Protein AF-A0A1X2YS08-F1 (afdb_monomer_lite)

pLDDT: mean 81.36, std 16.28, range [41.41, 96.19]

Sequence (113 aa):
MPETIQTYHPTFEKAKKLFNLRKRLWEIADGKSDGTISYEEANHLAVDAVATANGGMPRATSGPMVRLCKLCTNGWIREAANEMGLVYPDLDYPERWGKHRDHSRKKERKATV

Structure (mmCIF, N/CA/C/O backbone):
data_AF-A0A1X2YS08-F1
#
_entry.id   AF-A0A1X2YS08-F1
#
loop_
_atom_site.group_PDB
_atom_site.id
_atom_site.type_symbol
_atom_site.label_atom_id
_atom_site.label_alt_id
_atom_site.label_comp_id
_atom_site.label_asym_id
_atom_site.label_entity_id
_atom_site.label_seq_id
_atom_site.pdbx_PDB_ins_code
_atom_site.Cartn_x
_atom_site.Cartn_y
_atom_site.Cartn_z
_atom_site.occupancy
_atom_site.B_iso_or_equiv
_atom_site.auth_seq_id
_atom_site.auth_comp_id
_atom_site.auth_asym_id
_atom_site.auth_atom_id
_atom_site.pdbx_PDB_model_num
ATOM 1 N N . MET A 1 1 ? -15.416 9.686 -22.217 1.00 42.66 1 MET A N 1
ATOM 2 C CA . MET A 1 1 ? -14.130 9.125 -22.679 1.00 42.66 1 MET A CA 1
ATOM 3 C C . MET A 1 1 ? -13.565 8.319 -21.522 1.00 42.66 1 MET A C 1
ATOM 5 O O . MET A 1 1 ? -13.429 8.917 -20.462 1.00 42.66 1 MET A O 1
ATOM 9 N N . PRO A 1 2 ? -13.343 7.000 -21.638 1.00 47.59 2 PRO A N 1
ATOM 10 C CA . PRO A 1 2 ? -12.663 6.267 -20.575 1.00 47.59 2 PRO A CA 1
ATOM 11 C C . PRO A 1 2 ? -11.244 6.830 -20.434 1.00 47.59 2 PRO A C 1
ATOM 13 O O . PRO A 1 2 ? -10.522 6.926 -21.425 1.00 47.59 2 PRO A O 1
ATOM 16 N N . GLU A 1 3 ? -10.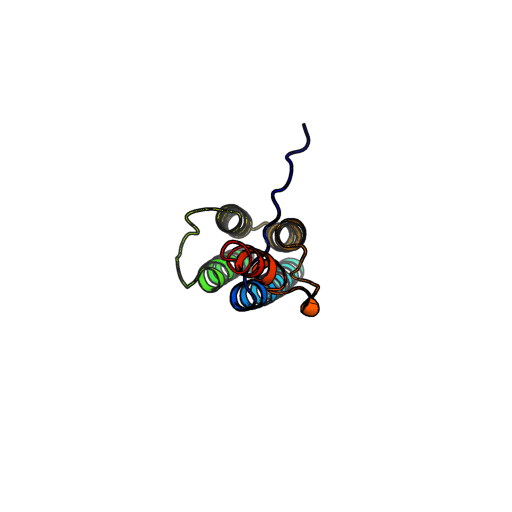864 7.266 -19.231 1.00 57.28 3 GLU A N 1
ATOM 17 C CA . GLU A 1 3 ? -9.484 7.663 -18.950 1.00 57.28 3 GLU A CA 1
ATOM 18 C C . GLU A 1 3 ? -8.583 6.447 -19.193 1.00 57.28 3 GLU A C 1
ATOM 20 O O . GLU A 1 3 ? -8.722 5.417 -18.532 1.00 57.28 3 GLU A O 1
ATOM 25 N N . THR A 1 4 ? -7.670 6.531 -20.161 1.00 65.62 4 THR A N 1
ATOM 26 C CA . THR A 1 4 ? -6.616 5.526 -20.330 1.00 65.62 4 THR A CA 1
ATOM 27 C C . THR A 1 4 ? -5.764 5.503 -19.068 1.00 65.62 4 THR A C 1
ATOM 29 O O . THR A 1 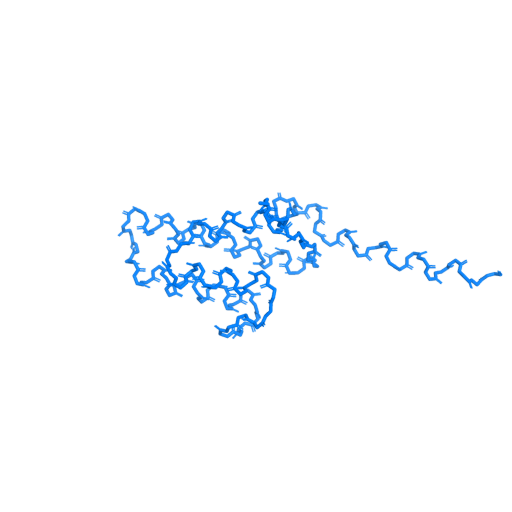4 ? -5.006 6.438 -18.810 1.00 65.62 4 THR A O 1
ATOM 32 N N . ILE A 1 5 ? -5.890 4.438 -18.274 1.00 70.50 5 ILE A N 1
ATOM 33 C CA . ILE A 1 5 ? -5.036 4.212 -17.109 1.00 70.50 5 ILE A CA 1
ATOM 34 C C . ILE A 1 5 ? -3.615 3.981 -17.624 1.00 70.50 5 ILE A C 1
ATOM 36 O O . ILE A 1 5 ? -3.340 2.997 -18.309 1.00 70.50 5 ILE A O 1
ATOM 40 N N . GLN A 1 6 ? -2.713 4.912 -17.319 1.00 80.19 6 GLN A N 1
ATOM 41 C CA . GLN A 1 6 ? -1.305 4.774 -17.659 1.00 80.19 6 GLN A CA 1
ATOM 42 C C . GLN A 1 6 ? -0.678 3.683 -16.785 1.00 80.19 6 GLN A C 1
ATOM 44 O O . GLN A 1 6 ? -0.676 3.788 -15.557 1.00 80.19 6 GLN A O 1
ATOM 49 N N . THR A 1 7 ? -0.140 2.643 -17.420 1.00 85.31 7 THR A N 1
ATOM 50 C CA . THR A 1 7 ? 0.568 1.564 -16.730 1.00 85.31 7 THR A CA 1
ATOM 51 C C . THR A 1 7 ? 2.045 1.904 -16.550 1.00 85.31 7 THR A C 1
ATOM 53 O O . THR A 1 7 ? 2.656 2.609 -17.357 1.00 85.31 7 THR A O 1
ATOM 56 N N . TYR A 1 8 ? 2.638 1.395 -15.474 1.00 82.31 8 TYR A N 1
ATOM 57 C CA . TYR A 1 8 ? 4.035 1.615 -15.123 1.00 82.31 8 TYR A CA 1
ATOM 58 C C . TYR A 1 8 ? 4.725 0.279 -14.850 1.00 82.31 8 TYR A C 1
ATOM 60 O O . TYR A 1 8 ? 4.205 -0.569 -14.128 1.00 82.31 8 TYR A O 1
ATOM 68 N N . HIS A 1 9 ? 5.944 0.137 -15.370 1.00 84.06 9 HIS A N 1
ATOM 69 C CA . HIS A 1 9 ? 6.777 -1.058 -15.221 1.00 84.06 9 HIS A CA 1
ATOM 70 C C . HIS A 1 9 ? 8.001 -0.727 -14.347 1.00 84.06 9 HIS A C 1
ATOM 72 O O . HIS A 1 9 ? 9.032 -0.280 -14.861 1.00 84.06 9 HIS A O 1
ATOM 78 N N . PRO A 1 10 ? 7.885 -0.836 -13.009 1.00 81.62 10 PRO A N 1
ATOM 79 C CA . PRO A 1 10 ? 8.949 -0.461 -12.086 1.00 81.62 10 PRO A CA 1
ATOM 80 C C . PRO A 1 10 ? 10.162 -1.402 -12.168 1.00 81.62 10 PRO A C 1
ATOM 82 O O . PRO A 1 10 ? 10.096 -2.530 -12.657 1.00 81.62 10 PRO A O 1
ATOM 85 N N . THR A 1 11 ? 11.298 -0.942 -11.639 1.00 85.62 11 THR A N 1
ATOM 86 C CA . THR A 1 11 ? 12.462 -1.807 -11.393 1.00 85.62 11 THR A CA 1
ATOM 87 C C . THR A 1 11 ? 12.119 -2.901 -10.384 1.00 85.62 11 THR A C 1
ATOM 89 O O . THR A 1 11 ? 11.194 -2.729 -9.595 1.00 85.62 11 THR A O 1
ATOM 92 N N . PHE A 1 12 ? 12.899 -3.984 -10.347 1.00 85.88 12 PHE A N 1
ATOM 93 C CA . PHE A 1 12 ? 12.691 -5.094 -9.409 1.00 85.88 12 PHE A CA 1
ATOM 94 C C . PHE A 1 12 ? 12.518 -4.634 -7.951 1.00 85.88 12 PHE A C 1
ATOM 96 O O . PHE A 1 12 ? 11.501 -4.922 -7.325 1.00 85.88 12 PHE A O 1
ATOM 103 N N . GLU A 1 13 ? 13.453 -3.829 -7.439 1.00 85.62 13 GLU A N 1
ATOM 104 C CA . GLU A 1 13 ? 13.390 -3.301 -6.067 1.00 85.62 13 GLU A CA 1
ATOM 105 C C . GLU A 1 13 ? 12.124 -2.479 -5.804 1.00 85.62 13 GLU A C 1
ATOM 107 O O . GLU A 1 13 ? 11.519 -2.561 -4.733 1.00 85.62 13 GLU A O 1
ATOM 112 N N . LYS A 1 14 ? 11.688 -1.690 -6.792 1.00 85.62 14 LYS A N 1
ATOM 113 C CA . LYS A 1 14 ? 10.476 -0.883 -6.657 1.00 85.62 14 LYS A CA 1
ATOM 114 C C . LYS A 1 14 ? 9.212 -1.736 -6.789 1.00 85.62 14 LYS A C 1
ATOM 116 O O . LYS A 1 14 ? 8.279 -1.507 -6.029 1.00 85.62 14 LYS A O 1
ATOM 121 N N . ALA A 1 15 ? 9.197 -2.741 -7.664 1.00 88.38 15 ALA A N 1
ATOM 122 C CA . ALA A 1 15 ? 8.113 -3.715 -7.778 1.00 88.38 15 ALA A CA 1
ATOM 123 C C . ALA A 1 15 ? 7.910 -4.468 -6.456 1.00 88.38 15 ALA A C 1
ATOM 125 O O . ALA A 1 15 ? 6.796 -4.511 -5.948 1.00 88.38 15 ALA A O 1
ATOM 126 N N . LYS A 1 16 ? 8.996 -4.934 -5.826 1.00 89.81 16 LYS A N 1
ATOM 127 C CA . LYS A 1 16 ? 8.956 -5.594 -4.514 1.00 89.81 16 LYS A CA 1
ATOM 128 C C . LYS A 1 16 ? 8.359 -4.701 -3.424 1.00 89.81 16 LYS A C 1
ATOM 130 O O . LYS A 1 16 ? 7.497 -5.141 -2.666 1.00 89.81 16 LYS A O 1
ATOM 135 N N . LYS A 1 17 ? 8.782 -3.433 -3.356 1.00 90.44 17 LYS A N 1
ATOM 136 C CA . LYS A 1 17 ? 8.216 -2.455 -2.409 1.00 90.44 17 LYS A CA 1
ATOM 137 C C . LYS A 1 17 ? 6.726 -2.215 -2.652 1.00 90.44 17 LYS A C 1
ATOM 139 O O . LYS A 1 17 ? 5.954 -2.194 -1.701 1.00 90.44 17 LYS A O 1
ATOM 144 N N . LEU A 1 18 ? 6.323 -2.063 -3.912 1.00 91.50 18 LEU A N 1
ATOM 145 C CA . LEU A 1 18 ? 4.927 -1.850 -4.296 1.00 91.50 18 LEU A CA 1
ATOM 146 C C . LEU A 1 18 ? 4.058 -3.091 -4.047 1.00 91.50 18 LEU A C 1
ATOM 148 O O . LEU A 1 18 ? 2.915 -2.953 -3.629 1.00 91.50 18 LEU A O 1
ATOM 152 N N . PHE A 1 19 ? 4.595 -4.295 -4.232 1.00 92.19 19 PHE A N 1
ATOM 153 C CA . PHE A 1 19 ? 3.901 -5.538 -3.906 1.00 92.19 19 PHE A CA 1
ATOM 154 C C . PHE A 1 19 ? 3.612 -5.628 -2.403 1.00 92.19 19 PHE A C 1
ATOM 156 O O . PHE A 1 19 ? 2.472 -5.848 -1.996 1.00 92.19 19 PHE A O 1
ATOM 163 N N . ASN A 1 20 ? 4.625 -5.357 -1.573 1.00 92.94 20 ASN A N 1
ATOM 164 C CA . ASN A 1 20 ? 4.461 -5.316 -0.120 1.00 92.94 20 ASN A CA 1
ATOM 165 C C . ASN A 1 20 ? 3.487 -4.215 0.320 1.00 92.94 20 ASN A C 1
ATOM 167 O O . ASN A 1 20 ? 2.663 -4.455 1.199 1.00 92.94 20 ASN A O 1
ATOM 171 N N . LEU A 1 21 ? 3.539 -3.034 -0.312 1.00 94.12 21 LEU A N 1
ATOM 172 C CA . LEU A 1 21 ? 2.567 -1.966 -0.079 1.00 94.12 21 LEU A CA 1
ATOM 173 C C . LEU A 1 21 ? 1.147 -2.444 -0.384 1.00 94.12 21 LEU A C 1
ATOM 175 O O . LEU A 1 21 ? 0.269 -2.289 0.457 1.00 94.12 21 LEU A O 1
ATOM 179 N N . ARG A 1 22 ? 0.917 -3.047 -1.557 1.00 94.25 22 ARG A N 1
ATOM 180 C CA . ARG A 1 22 ? -0.411 -3.536 -1.941 1.00 94.25 22 ARG A CA 1
ATOM 181 C C . ARG A 1 22 ? -0.927 -4.524 -0.903 1.00 94.25 22 ARG A C 1
ATOM 183 O O . ARG A 1 22 ? -2.020 -4.321 -0.390 1.00 94.25 22 ARG A O 1
ATOM 190 N N . LYS A 1 23 ? -0.124 -5.525 -0.531 1.00 94.69 23 LYS A N 1
ATOM 191 C CA . LYS A 1 23 ? -0.488 -6.493 0.513 1.00 94.69 23 LYS A CA 1
ATOM 192 C C . LYS A 1 23 ? -0.854 -5.799 1.830 1.00 94.69 23 LYS A C 1
ATOM 194 O O . LYS A 1 23 ? -1.892 -6.101 2.407 1.00 94.69 23 LYS A O 1
ATOM 199 N N . ARG A 1 24 ? -0.051 -4.824 2.262 1.00 95.62 24 ARG A N 1
ATOM 200 C CA . ARG A 1 24 ? -0.312 -4.067 3.490 1.00 95.62 24 ARG A CA 1
ATOM 201 C C . ARG A 1 24 ? -1.620 -3.275 3.427 1.00 95.62 24 ARG A C 1
ATOM 203 O O . ARG A 1 24 ? -2.344 -3.231 4.413 1.00 95.62 24 ARG A O 1
ATOM 210 N N . LEU A 1 25 ? -1.948 -2.676 2.282 1.00 95.38 25 LEU A N 1
ATOM 211 C CA . LEU A 1 25 ? -3.223 -1.976 2.096 1.00 95.38 25 LEU A CA 1
ATOM 212 C C . LEU A 1 25 ? -4.419 -2.934 2.147 1.00 95.38 25 LEU A C 1
ATOM 214 O O . LEU A 1 25 ? -5.449 -2.558 2.695 1.00 95.38 25 LEU A O 1
ATOM 218 N N . TRP A 1 26 ? -4.289 -4.163 1.630 1.00 96.00 26 TRP A N 1
ATOM 219 C CA . TRP A 1 26 ? -5.324 -5.194 1.786 1.00 96.00 26 TRP A CA 1
ATOM 220 C C . TRP A 1 26 ? -5.548 -5.544 3.257 1.00 96.00 26 TRP A C 1
ATOM 222 O O . TRP A 1 26 ? -6.681 -5.467 3.713 1.00 96.00 26 TRP A O 1
ATOM 232 N N . GLU A 1 27 ? -4.476 -5.810 4.010 1.00 96.19 27 GLU A N 1
ATOM 233 C CA . GLU A 1 27 ? -4.553 -6.098 5.451 1.00 96.19 27 GLU A CA 1
ATOM 234 C C . GLU A 1 27 ? -5.232 -4.963 6.234 1.00 96.19 27 GLU A C 1
ATOM 236 O O . GLU A 1 27 ? -6.089 -5.213 7.077 1.00 96.19 27 GLU A O 1
ATOM 241 N N . ILE A 1 28 ? -4.878 -3.707 5.941 1.00 95.31 28 ILE A N 1
ATOM 242 C CA . ILE A 1 28 ? -5.484 -2.541 6.599 1.00 95.31 28 ILE A CA 1
ATOM 243 C C . ILE A 1 28 ? -6.955 -2.391 6.196 1.00 95.31 28 ILE A C 1
ATOM 245 O O . ILE A 1 28 ? -7.790 -2.072 7.038 1.00 95.31 28 ILE A O 1
ATOM 249 N N . ALA A 1 29 ? -7.286 -2.594 4.918 1.00 95.19 29 ALA A N 1
ATOM 250 C CA . ALA A 1 29 ? -8.664 -2.519 4.447 1.00 95.19 29 ALA A CA 1
ATOM 251 C C . ALA A 1 29 ? -9.537 -3.602 5.096 1.00 95.19 29 ALA A C 1
ATOM 253 O O . ALA A 1 29 ? -10.641 -3.290 5.530 1.00 95.19 29 ALA A O 1
ATOM 254 N N . ASP A 1 30 ? -9.031 -4.832 5.206 1.00 95.69 30 ASP A N 1
ATOM 255 C CA . ASP A 1 30 ? -9.729 -5.936 5.867 1.00 95.69 30 ASP A CA 1
ATOM 256 C C . ASP A 1 30 ? -9.922 -5.635 7.363 1.00 95.69 30 ASP A C 1
ATOM 258 O O . ASP A 1 30 ? -11.055 -5.670 7.836 1.00 95.69 30 ASP A O 1
ATOM 262 N N . GLY A 1 31 ? -8.865 -5.195 8.063 1.00 94.31 31 GLY A N 1
ATOM 263 C CA . GLY A 1 31 ? -8.933 -4.789 9.475 1.00 94.31 31 GLY A CA 1
ATOM 264 C C . GLY A 1 31 ? -9.848 -3.583 9.744 1.00 94.31 31 GLY A C 1
ATOM 265 O O . GLY A 1 31 ? -10.423 -3.435 10.819 1.00 94.31 31 GLY A O 1
ATOM 266 N N . LYS A 1 32 ? -10.009 -2.694 8.761 1.00 94.38 32 LYS A N 1
ATOM 267 C CA . LYS A 1 32 ? -10.983 -1.596 8.813 1.00 94.38 32 LYS A CA 1
ATOM 268 C C . LYS A 1 32 ? -12.412 -2.106 8.614 1.00 94.38 32 LYS A C 1
ATOM 270 O O . LYS A 1 32 ? -13.336 -1.600 9.245 1.00 94.38 32 LYS A O 1
ATOM 275 N N . SER A 1 33 ? -12.608 -3.060 7.705 1.00 92.44 33 SER A N 1
ATOM 276 C CA . SER A 1 33 ? -13.922 -3.626 7.384 1.00 92.44 33 SER A CA 1
ATOM 277 C C . SER A 1 33 ? -14.456 -4.556 8.471 1.00 92.44 33 SER A C 1
ATOM 279 O O . SER A 1 33 ? -15.663 -4.570 8.696 1.00 92.44 33 SER A O 1
ATOM 281 N N . ASP A 1 34 ? -13.587 -5.312 9.142 1.00 93.81 34 ASP A N 1
ATOM 282 C CA . ASP A 1 34 ? -13.963 -6.211 10.239 1.00 93.81 34 ASP A CA 1
ATOM 283 C C . ASP A 1 34 ? -14.048 -5.511 11.611 1.00 93.81 34 ASP A C 1
ATOM 285 O O . ASP A 1 34 ? -14.558 -6.089 12.571 1.00 93.81 34 ASP A O 1
ATOM 289 N N . GLY A 1 35 ? -13.610 -4.249 11.693 1.00 91.50 35 GLY A N 1
ATOM 290 C CA . GLY A 1 35 ? -13.661 -3.428 12.903 1.00 91.50 35 GLY A CA 1
ATOM 291 C C . GLY A 1 35 ? -12.495 -3.639 13.871 1.00 91.50 35 GLY A C 1
ATOM 292 O O . GLY A 1 35 ? -12.516 -3.070 14.961 1.00 91.50 35 GLY A O 1
ATOM 293 N N . THR A 1 36 ? -11.473 -4.409 13.489 1.00 95.00 36 THR A N 1
ATOM 294 C CA . THR A 1 36 ? -10.244 -4.601 14.278 1.00 95.00 36 THR A CA 1
ATOM 295 C C . THR A 1 36 ? -9.425 -3.312 14.386 1.00 95.00 36 THR A C 1
ATOM 297 O O . THR A 1 36 ? -8.742 -3.095 15.384 1.00 95.00 36 THR A O 1
ATOM 300 N N . ILE A 1 37 ? -9.490 -2.450 13.368 1.00 93.31 37 ILE A N 1
ATOM 301 C CA . ILE A 1 37 ? -8.778 -1.170 13.292 1.00 93.31 37 ILE A CA 1
ATOM 302 C C . ILE A 1 37 ? -9.803 -0.047 13.123 1.00 93.31 37 ILE A C 1
ATOM 304 O O . ILE A 1 37 ? -10.714 -0.136 12.297 1.00 93.31 37 ILE A O 1
ATOM 308 N N . SER A 1 38 ? -9.645 1.043 13.878 1.00 94.19 38 SER A N 1
ATOM 309 C CA . SER A 1 38 ? -10.524 2.207 13.726 1.00 94.19 38 SER A CA 1
ATOM 310 C C . SER A 1 38 ? -10.360 2.871 12.350 1.00 94.19 38 SER A C 1
ATOM 312 O O . SER A 1 38 ? -9.314 2.778 11.709 1.00 94.19 38 SER A O 1
ATOM 314 N N . TYR A 1 39 ? -11.386 3.593 11.888 1.00 91.62 39 TYR A N 1
ATOM 315 C CA . TYR A 1 39 ? -11.338 4.305 10.603 1.00 91.62 39 TYR A CA 1
ATOM 316 C C . TYR A 1 39 ? -10.157 5.282 10.507 1.00 91.62 39 TYR A C 1
ATOM 318 O O . TYR A 1 39 ? -9.497 5.351 9.472 1.00 91.62 39 TYR A O 1
ATOM 326 N N . GLU A 1 40 ? -9.902 6.036 11.576 1.00 92.69 40 GLU A N 1
ATOM 327 C CA . GLU A 1 40 ? -8.825 7.026 11.636 1.00 92.69 40 GLU A CA 1
ATOM 328 C C . GLU A 1 40 ? -7.451 6.349 11.633 1.00 92.69 40 GLU A C 1
ATOM 330 O O . GLU A 1 40 ? -6.583 6.696 10.830 1.00 92.69 40 GLU A O 1
ATOM 335 N N . GLU A 1 41 ? -7.282 5.308 12.448 1.00 94.38 41 GLU A N 1
ATOM 336 C CA . GLU A 1 41 ? -6.047 4.529 12.507 1.00 94.38 41 GLU A CA 1
ATOM 337 C C . GLU A 1 41 ? -5.747 3.827 11.177 1.00 94.38 41 GLU A C 1
ATOM 339 O O . GLU A 1 41 ? -4.620 3.892 10.686 1.00 94.38 41 GLU A O 1
ATOM 344 N N . ALA A 1 42 ? -6.753 3.236 10.528 1.00 94.81 42 ALA A N 1
ATOM 345 C CA . ALA A 1 42 ? -6.597 2.604 9.223 1.00 94.81 42 ALA A CA 1
ATOM 346 C C . ALA A 1 42 ? -6.120 3.607 8.161 1.00 94.81 42 ALA A C 1
ATOM 348 O O . ALA A 1 42 ? -5.221 3.306 7.372 1.00 94.81 42 ALA A O 1
ATOM 349 N N . ASN A 1 43 ? -6.675 4.822 8.162 1.00 93.56 43 ASN A N 1
ATOM 350 C CA . ASN A 1 43 ? -6.256 5.872 7.238 1.00 93.56 43 ASN A CA 1
ATOM 351 C C . ASN A 1 43 ? -4.803 6.301 7.504 1.00 93.56 43 ASN A C 1
ATOM 353 O O . ASN A 1 43 ? -4.021 6.422 6.557 1.00 93.56 43 ASN A O 1
ATOM 357 N N . HIS A 1 44 ? -4.417 6.483 8.771 1.00 93.25 44 HIS A N 1
ATOM 358 C CA . HIS A 1 44 ? -3.040 6.818 9.141 1.00 93.25 44 HIS A CA 1
ATOM 359 C C . HIS A 1 44 ? -2.047 5.727 8.732 1.00 93.25 44 HIS A C 1
ATOM 361 O O . HIS A 1 44 ? -1.047 6.032 8.078 1.00 93.25 44 HIS A O 1
ATOM 367 N N . LEU A 1 45 ? -2.351 4.460 9.028 1.00 94.94 45 LEU A N 1
ATOM 368 C CA . LEU A 1 45 ? -1.523 3.315 8.643 1.00 94.94 45 LEU A CA 1
ATOM 369 C C . LEU A 1 45 ? -1.372 3.203 7.121 1.00 94.94 45 LEU A C 1
ATOM 371 O O . LEU A 1 45 ? -0.286 2.901 6.624 1.00 94.94 45 LEU A O 1
ATOM 375 N N . ALA A 1 46 ? -2.444 3.455 6.365 1.00 94.31 46 ALA A N 1
ATOM 376 C CA . ALA A 1 46 ? -2.411 3.386 4.909 1.00 94.31 46 ALA A CA 1
ATOM 377 C C . ALA A 1 46 ? -1.551 4.504 4.302 1.00 94.31 46 ALA A C 1
ATOM 379 O O . ALA A 1 46 ? -0.738 4.246 3.412 1.00 94.31 46 ALA A O 1
ATOM 380 N N . VAL A 1 47 ? -1.685 5.739 4.797 1.00 91.94 47 VAL A N 1
ATOM 381 C CA . VAL A 1 47 ? -0.863 6.873 4.344 1.00 91.94 47 VAL A CA 1
ATOM 382 C C . VAL A 1 47 ? 0.615 6.648 4.676 1.00 91.94 47 VAL A C 1
ATOM 384 O O . VAL A 1 47 ? 1.468 6.863 3.812 1.00 91.94 47 VAL A O 1
ATOM 387 N N . ASP A 1 48 ? 0.923 6.162 5.879 1.00 92.44 48 ASP A N 1
ATOM 388 C CA . ASP A 1 48 ? 2.297 5.872 6.298 1.00 92.44 48 ASP A CA 1
ATOM 389 C C . ASP A 1 48 ? 2.937 4.744 5.470 1.00 92.44 48 ASP A C 1
ATOM 391 O O . ASP A 1 48 ? 4.078 4.856 5.004 1.00 92.44 48 ASP A O 1
ATOM 395 N N . ALA A 1 49 ? 2.171 3.692 5.163 1.00 93.12 49 ALA A N 1
ATOM 396 C CA . ALA A 1 49 ? 2.619 2.626 4.272 1.00 93.12 49 ALA A CA 1
ATOM 397 C C . ALA A 1 49 ? 2.977 3.165 2.874 1.00 93.12 49 ALA A C 1
ATOM 399 O O . ALA A 1 49 ? 4.027 2.816 2.319 1.00 93.12 49 ALA A O 1
ATOM 400 N N . VAL A 1 50 ? 2.144 4.051 2.310 1.00 91.06 50 VAL A N 1
ATOM 401 C CA . VAL A 1 50 ? 2.415 4.697 1.013 1.00 91.06 50 VAL A CA 1
ATOM 402 C C . VAL A 1 50 ? 3.675 5.568 1.085 1.00 91.06 50 VAL A C 1
ATOM 404 O O . VAL A 1 50 ? 4.517 5.496 0.184 1.00 91.06 50 VAL A O 1
ATOM 407 N N . ALA A 1 51 ? 3.849 6.352 2.153 1.00 87.88 51 ALA A N 1
ATOM 408 C CA . ALA A 1 51 ? 5.037 7.183 2.355 1.00 87.88 51 ALA A CA 1
ATOM 409 C C . ALA A 1 51 ? 6.316 6.332 2.441 1.00 87.88 51 ALA A C 1
ATOM 411 O O . ALA A 1 51 ? 7.307 6.617 1.761 1.00 87.88 51 ALA A O 1
ATOM 412 N N . THR A 1 52 ? 6.270 5.228 3.189 1.00 88.81 52 THR A N 1
ATOM 413 C CA . THR A 1 52 ? 7.376 4.271 3.338 1.00 88.81 52 THR A CA 1
ATOM 414 C C . THR A 1 52 ? 7.768 3.646 2.000 1.00 88.81 52 THR A C 1
ATOM 416 O O . THR A 1 52 ? 8.946 3.628 1.627 1.00 88.81 52 THR A O 1
ATOM 419 N N . ALA A 1 53 ? 6.785 3.204 1.212 1.00 87.19 53 ALA A N 1
ATOM 420 C CA . ALA A 1 53 ? 7.025 2.659 -0.124 1.00 87.19 53 AL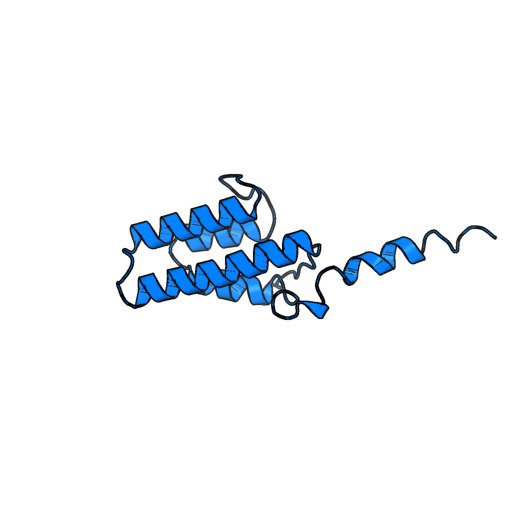A A CA 1
ATOM 421 C C . ALA A 1 53 ? 7.632 3.696 -1.087 1.00 87.19 53 ALA A C 1
ATOM 423 O O . ALA A 1 53 ? 8.407 3.339 -1.981 1.00 87.19 53 ALA A O 1
ATOM 424 N N . ASN A 1 54 ? 7.330 4.980 -0.875 1.00 83.00 54 ASN A N 1
ATOM 425 C CA . ASN A 1 54 ? 7.887 6.102 -1.625 1.00 83.00 54 ASN A CA 1
ATOM 426 C C . ASN A 1 54 ? 9.246 6.604 -1.084 1.00 83.00 54 ASN A C 1
ATOM 428 O O . ASN A 1 54 ? 9.733 7.648 -1.513 1.00 83.00 54 ASN A O 1
ATOM 432 N N . GLY A 1 55 ? 9.885 5.865 -0.170 1.00 79.69 55 GLY A N 1
ATOM 433 C CA . GLY A 1 55 ? 11.194 6.218 0.387 1.00 79.69 55 GLY A CA 1
ATOM 434 C C . GLY A 1 55 ? 11.133 7.178 1.576 1.00 79.69 55 GLY A C 1
ATOM 435 O O . GLY A 1 55 ? 12.083 7.922 1.791 1.00 79.69 55 GLY A O 1
ATOM 436 N N . GLY A 1 56 ? 10.026 7.184 2.322 1.00 68.81 56 GLY A N 1
ATOM 437 C CA . GLY A 1 56 ? 9.843 8.006 3.522 1.00 68.81 56 GLY A CA 1
ATOM 438 C C . GLY A 1 56 ? 9.417 9.447 3.236 1.00 68.81 56 GLY A C 1
ATOM 439 O O . GLY A 1 56 ? 9.364 10.265 4.149 1.00 68.81 56 GLY A O 1
ATOM 440 N N . MET A 1 57 ? 9.104 9.783 1.980 1.00 61.75 57 MET A N 1
ATOM 441 C CA . MET A 1 57 ? 8.560 11.099 1.657 1.00 61.75 57 MET A CA 1
ATOM 442 C C . MET A 1 57 ? 7.080 11.169 2.066 1.00 61.75 57 MET A C 1
ATOM 444 O O . MET A 1 57 ? 6.282 10.393 1.534 1.00 61.75 57 MET A O 1
ATOM 448 N N . PRO A 1 58 ? 6.686 12.128 2.930 1.00 56.28 58 PRO A N 1
ATOM 449 C CA . PRO A 1 58 ? 5.332 12.212 3.490 1.00 56.28 58 PRO A CA 1
ATOM 450 C C . PRO A 1 58 ? 4.261 12.500 2.432 1.00 56.28 58 PRO A C 1
ATOM 452 O O . PRO A 1 58 ? 3.073 12.285 2.659 1.00 56.28 58 PRO A O 1
ATOM 455 N N . ARG A 1 59 ? 4.665 12.984 1.253 1.00 62.31 59 ARG A N 1
ATOM 456 C CA . ARG A 1 59 ? 3.792 13.153 0.095 1.00 62.31 59 ARG A CA 1
ATOM 457 C C . ARG A 1 59 ? 4.498 12.667 -1.155 1.00 62.31 59 ARG A C 1
ATOM 459 O O . ARG A 1 59 ? 5.609 13.094 -1.464 1.00 62.31 59 ARG A O 1
ATOM 466 N N . ALA A 1 60 ? 3.824 11.808 -1.909 1.00 62.41 60 ALA A N 1
ATOM 467 C CA . ALA A 1 60 ? 4.184 11.609 -3.298 1.00 62.41 60 ALA A CA 1
ATOM 468 C C . ALA A 1 60 ? 4.014 12.942 -4.037 1.00 62.41 60 ALA A C 1
ATOM 470 O O . ALA A 1 60 ? 2.989 13.607 -3.899 1.00 62.41 60 ALA A O 1
ATOM 471 N N . THR A 1 61 ? 5.035 13.350 -4.782 1.00 56.94 61 THR A N 1
ATOM 472 C CA . THR A 1 61 ? 5.060 14.630 -5.506 1.00 56.94 61 THR A CA 1
ATOM 473 C C . THR A 1 61 ? 4.719 14.472 -6.984 1.00 56.94 61 THR A C 1
ATOM 475 O O . THR A 1 61 ? 4.444 15.457 -7.660 1.00 56.94 61 THR A O 1
ATOM 478 N N . SER A 1 62 ? 4.712 13.240 -7.502 1.00 65.44 62 SER A N 1
ATOM 479 C CA . SER A 1 62 ? 4.355 12.951 -8.890 1.00 65.44 62 SER A CA 1
ATOM 480 C C . SER A 1 62 ? 3.940 11.494 -9.098 1.00 65.44 62 SER A C 1
ATOM 482 O O . SER A 1 62 ? 4.274 10.599 -8.314 1.00 65.44 62 SER A O 1
ATOM 484 N N . GLY A 1 63 ? 3.203 11.267 -10.186 1.00 76.81 63 GLY A N 1
ATOM 485 C CA . GLY A 1 63 ? 2.835 9.938 -10.653 1.00 76.81 63 GLY A CA 1
ATOM 486 C C . GLY A 1 63 ? 1.734 9.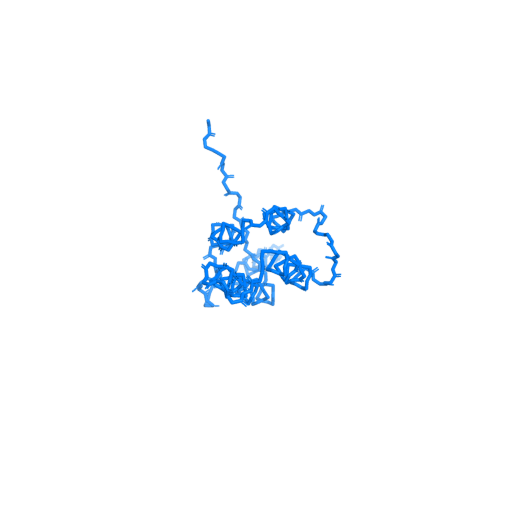247 -9.832 1.00 76.81 63 GLY A C 1
ATOM 487 O O . GLY A 1 63 ? 1.085 9.864 -8.984 1.00 76.81 63 GLY A O 1
ATOM 488 N N . PRO A 1 64 ? 1.520 7.945 -10.070 1.00 83.62 64 PRO A N 1
ATOM 489 C CA . PRO A 1 64 ? 0.442 7.154 -9.461 1.00 83.62 64 PRO A CA 1
ATOM 490 C C . PRO A 1 64 ? 0.445 7.125 -7.927 1.00 83.62 64 PRO A C 1
ATOM 492 O O . PRO A 1 64 ? -0.608 7.005 -7.307 1.00 83.62 64 PRO A O 1
ATOM 495 N N . MET A 1 65 ? 1.603 7.316 -7.289 1.00 85.31 65 MET A N 1
ATOM 496 C CA . MET A 1 65 ? 1.704 7.375 -5.826 1.00 85.31 65 MET A CA 1
ATOM 497 C C . MET A 1 65 ? 0.910 8.547 -5.219 1.00 85.31 65 MET A C 1
ATOM 499 O O . MET A 1 65 ? 0.418 8.435 -4.099 1.00 85.31 65 MET A O 1
ATOM 503 N N . VAL A 1 66 ? 0.738 9.658 -5.952 1.00 85.94 66 VAL A N 1
ATOM 504 C CA . VAL A 1 66 ? -0.080 10.805 -5.506 1.00 85.94 66 VAL A CA 1
ATOM 505 C C . VAL A 1 66 ? -1.538 10.390 -5.353 1.00 85.94 66 VAL A C 1
ATOM 507 O O . VAL A 1 66 ? -2.188 10.739 -4.368 1.00 85.94 66 VAL A O 1
ATOM 510 N N . ARG A 1 67 ? -2.050 9.641 -6.333 1.00 87.62 67 ARG A N 1
ATOM 511 C CA . ARG A 1 67 ? -3.436 9.178 -6.353 1.00 87.62 67 ARG A CA 1
ATOM 512 C C . ARG A 1 67 ? -3.686 8.155 -5.250 1.00 87.62 67 ARG A C 1
ATOM 514 O O . ARG A 1 67 ? -4.650 8.316 -4.508 1.00 87.62 67 ARG A O 1
ATOM 521 N N . LEU A 1 68 ? -2.764 7.211 -5.045 1.00 89.69 68 LEU A N 1
ATOM 522 C CA . LEU A 1 68 ? -2.843 6.267 -3.923 1.00 89.69 68 LEU A CA 1
ATOM 523 C C . LEU A 1 68 ? -2.850 6.968 -2.563 1.00 89.69 68 LEU A C 1
ATOM 525 O O . LEU A 1 68 ? -3.669 6.629 -1.713 1.00 89.69 68 LEU A O 1
ATOM 529 N N . CYS A 1 69 ? -1.988 7.971 -2.365 1.00 89.62 69 CYS A N 1
ATOM 530 C CA . CYS A 1 69 ? -1.959 8.740 -1.121 1.00 89.62 69 CYS A CA 1
ATOM 531 C C . CYS A 1 69 ? -3.309 9.430 -0.861 1.00 89.62 69 CYS A C 1
ATOM 533 O O . CYS A 1 69 ? -3.864 9.283 0.224 1.00 89.62 69 CYS A O 1
ATOM 535 N N . LYS A 1 70 ? -3.896 10.084 -1.876 1.00 90.12 70 LYS A N 1
ATOM 536 C CA . LYS A 1 70 ? -5.229 10.708 -1.771 1.00 90.12 70 LYS A CA 1
ATOM 537 C C . LYS A 1 70 ? -6.327 9.703 -1.417 1.00 90.12 70 LYS A C 1
ATOM 539 O O . LYS A 1 70 ? -7.153 9.994 -0.558 1.00 90.12 70 LYS A O 1
ATOM 544 N N . LEU A 1 71 ? -6.332 8.533 -2.057 1.00 92.50 71 LEU A N 1
ATOM 545 C CA . LEU A 1 71 ? -7.297 7.474 -1.752 1.00 92.50 71 LEU A CA 1
ATOM 546 C C . LEU A 1 71 ? -7.165 7.012 -0.297 1.00 92.50 71 LEU A C 1
ATOM 548 O O . LEU A 1 71 ? -8.165 6.959 0.413 1.00 92.50 71 LEU A O 1
ATOM 552 N N . CYS A 1 72 ? -5.938 6.779 0.175 1.00 92.69 72 CYS A N 1
ATOM 553 C CA . CYS A 1 72 ? -5.677 6.383 1.560 1.00 92.69 72 CYS A CA 1
ATOM 554 C C . CYS A 1 72 ? -6.088 7.471 2.565 1.00 92.69 72 CYS A C 1
ATOM 556 O O . CYS A 1 72 ? -6.735 7.160 3.559 1.00 92.69 72 CYS A O 1
ATOM 558 N N . THR A 1 73 ? -5.791 8.748 2.287 1.00 90.88 73 THR A N 1
ATOM 559 C CA . THR A 1 73 ? -6.217 9.884 3.129 1.00 90.88 73 THR A CA 1
ATOM 560 C C . THR A 1 73 ? -7.738 9.977 3.240 1.00 90.88 73 THR A C 1
ATOM 562 O O . THR A 1 73 ? -8.263 10.241 4.316 1.00 90.88 73 THR A O 1
ATOM 565 N N . ASN A 1 74 ? -8.454 9.711 2.147 1.00 92.31 74 ASN A N 1
ATOM 566 C CA . ASN A 1 74 ? -9.916 9.713 2.129 1.00 92.31 74 ASN A CA 1
ATOM 567 C C . ASN A 1 74 ? -10.524 8.400 2.666 1.00 92.31 74 ASN A C 1
ATOM 569 O O . ASN A 1 74 ? -11.744 8.259 2.702 1.00 92.31 74 ASN A O 1
ATOM 573 N N . GLY A 1 75 ? -9.696 7.420 3.038 1.00 90.75 75 GLY A N 1
ATOM 574 C CA . GLY A 1 75 ? -10.118 6.121 3.555 1.00 90.75 75 GLY A CA 1
ATOM 575 C C . GLY A 1 75 ? -10.581 5.097 2.517 1.00 90.75 75 GLY A C 1
ATOM 576 O O . GLY A 1 75 ? -11.106 4.052 2.905 1.00 90.75 75 GLY A O 1
ATOM 577 N N . TRP A 1 76 ? -10.333 5.341 1.232 1.00 95.25 76 TRP A N 1
ATOM 578 C CA . TRP A 1 76 ? -10.591 4.431 0.106 1.00 95.25 76 TRP A CA 1
ATOM 579 C C . TRP A 1 76 ? -9.421 3.447 -0.062 1.00 95.25 76 TRP A C 1
ATOM 581 O O . TRP A 1 76 ? -8.736 3.399 -1.086 1.00 95.25 76 TRP A O 1
ATOM 591 N N . ILE A 1 77 ? -9.109 2.724 1.017 1.00 95.06 77 ILE A N 1
ATOM 592 C CA . ILE A 1 77 ? -7.902 1.888 1.135 1.00 95.06 77 ILE A CA 1
ATOM 593 C C . ILE A 1 77 ? -7.999 0.669 0.204 1.00 95.06 77 ILE A C 1
ATOM 595 O O . ILE A 1 77 ? -7.028 0.310 -0.466 1.00 95.06 77 ILE A O 1
ATOM 599 N N . ARG A 1 78 ? -9.193 0.070 0.108 1.00 95.00 78 ARG A N 1
ATOM 600 C CA . ARG A 1 78 ? -9.479 -1.065 -0.780 1.00 95.00 78 ARG A CA 1
ATOM 601 C C . ARG A 1 78 ? -9.286 -0.674 -2.243 1.00 95.00 78 ARG A C 1
ATOM 603 O O . ARG A 1 78 ? -8.652 -1.391 -3.013 1.00 95.00 78 ARG A O 1
ATOM 610 N N . GLU A 1 79 ? -9.797 0.491 -2.614 1.00 94.19 79 GLU A N 1
ATOM 611 C CA . GLU A 1 79 ? -9.707 1.046 -3.957 1.00 94.19 79 GLU A CA 1
ATOM 612 C C . GLU A 1 79 ? -8.269 1.405 -4.313 1.00 94.19 79 GLU A C 1
ATOM 614 O O . GLU A 1 79 ? -7.838 1.098 -5.421 1.00 94.19 79 GLU A O 1
ATOM 619 N N . ALA A 1 80 ? -7.495 1.954 -3.371 1.00 93.69 80 ALA A N 1
ATOM 620 C CA . ALA A 1 80 ? -6.064 2.172 -3.566 1.00 93.69 80 ALA A CA 1
ATOM 621 C C . ALA A 1 80 ? -5.346 0.857 -3.914 1.00 93.69 80 ALA A C 1
ATOM 623 O O . ALA A 1 80 ? -4.586 0.793 -4.881 1.00 93.69 80 ALA A O 1
ATOM 624 N N . ALA A 1 81 ? -5.631 -0.221 -3.181 1.00 93.56 81 ALA A N 1
ATOM 625 C CA . ALA A 1 81 ? -5.015 -1.522 -3.422 1.00 93.56 81 ALA A CA 1
ATOM 626 C C . ALA A 1 81 ? -5.454 -2.173 -4.750 1.00 93.56 81 ALA A C 1
ATOM 628 O O . A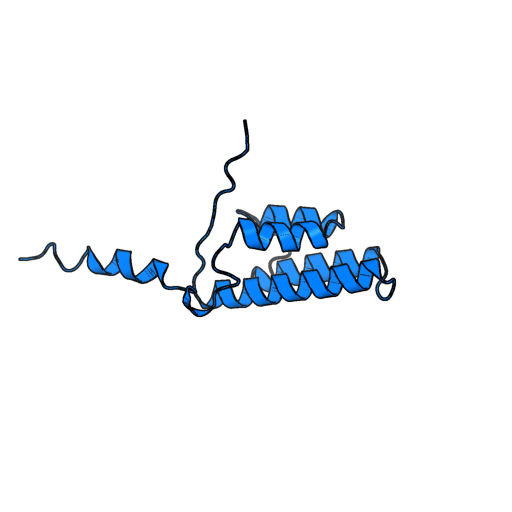LA A 1 81 ? -4.663 -2.878 -5.388 1.00 93.56 81 ALA A O 1
ATOM 629 N N . ASN A 1 82 ? -6.692 -1.932 -5.186 1.00 92.88 82 ASN A N 1
ATOM 630 C CA . ASN A 1 82 ? -7.190 -2.355 -6.497 1.00 92.88 82 ASN A CA 1
ATOM 631 C C . ASN A 1 82 ? -6.526 -1.567 -7.631 1.00 92.88 82 ASN A C 1
ATOM 633 O O . ASN A 1 82 ? -6.064 -2.157 -8.607 1.00 92.88 82 ASN A O 1
ATOM 637 N N . GLU A 1 83 ? -6.412 -0.248 -7.479 1.00 91.19 83 GLU A N 1
ATOM 638 C CA . GLU A 1 83 ? -5.804 0.629 -8.476 1.00 91.19 83 GLU A CA 1
ATOM 639 C C . GLU A 1 83 ? -4.328 0.287 -8.708 1.00 91.19 83 GLU A C 1
ATOM 641 O O . GLU A 1 83 ? -3.863 0.302 -9.847 1.00 91.19 83 GLU A O 1
ATOM 646 N N . MET A 1 84 ? -3.603 -0.131 -7.664 1.00 91.06 84 MET A N 1
ATOM 647 C CA . MET A 1 84 ? -2.235 -0.634 -7.815 1.00 91.06 84 MET A CA 1
ATOM 648 C C . MET A 1 84 ? -2.130 -1.801 -8.804 1.00 91.06 84 MET A C 1
ATOM 650 O O . MET A 1 84 ? -1.154 -1.852 -9.546 1.00 91.06 84 MET A O 1
ATOM 654 N N . GLY A 1 85 ? -3.114 -2.703 -8.848 1.00 86.94 85 GLY A N 1
ATOM 655 C CA . GLY A 1 85 ? -3.127 -3.817 -9.803 1.00 86.94 85 GLY A CA 1
ATOM 656 C C . GLY A 1 85 ? -3.347 -3.370 -11.252 1.00 86.94 85 GLY A C 1
ATOM 657 O O . GLY A 1 85 ? -2.839 -3.999 -12.175 1.00 86.94 85 GLY A O 1
ATOM 658 N N . LEU A 1 86 ? -4.056 -2.257 -11.456 1.00 88.81 86 LEU A N 1
ATOM 659 C CA . LEU A 1 86 ? -4.286 -1.673 -12.781 1.00 88.81 86 LEU A CA 1
ATOM 660 C C . LEU A 1 86 ? -3.068 -0.876 -13.260 1.00 88.81 86 LEU A C 1
ATOM 662 O O . LEU A 1 86 ? -2.640 -0.998 -14.403 1.00 88.81 86 LEU A O 1
ATOM 666 N N . VAL A 1 87 ? -2.501 -0.062 -12.371 1.00 88.94 87 VAL A N 1
ATOM 667 C CA . VAL A 1 87 ? -1.367 0.823 -12.662 1.00 88.94 87 VAL A CA 1
ATOM 668 C C . VAL A 1 87 ? -0.063 0.036 -12.796 1.00 88.94 87 VAL A C 1
ATOM 670 O O . VAL A 1 87 ? 0.791 0.394 -13.607 1.00 88.94 87 VAL A O 1
ATOM 673 N N . TYR A 1 88 ? 0.107 -1.032 -12.020 1.00 89.06 88 TYR A N 1
ATOM 674 C CA . TYR A 1 88 ? 1.313 -1.854 -12.000 1.00 89.06 88 TYR A CA 1
ATOM 675 C C . TYR A 1 88 ? 0.968 -3.320 -12.307 1.00 89.06 88 TYR A C 1
ATOM 677 O O . TYR A 1 88 ? 0.959 -4.159 -11.402 1.00 89.06 88 TYR A O 1
ATOM 685 N N . PRO A 1 89 ? 0.712 -3.657 -13.583 1.00 85.75 89 PRO A N 1
ATOM 686 C CA . PRO A 1 89 ? 0.217 -4.980 -13.969 1.00 85.75 89 PRO A CA 1
ATOM 687 C C . PRO A 1 89 ? 1.202 -6.117 -13.663 1.00 85.75 89 PRO A C 1
ATOM 689 O O . PRO A 1 89 ? 0.800 -7.271 -13.559 1.00 85.75 89 PRO A O 1
ATOM 692 N N . ASP A 1 90 ? 2.489 -5.805 -13.491 1.00 85.88 90 ASP A N 1
ATOM 693 C CA . ASP A 1 90 ? 3.521 -6.792 -13.170 1.00 85.88 90 ASP A CA 1
ATOM 694 C C . ASP A 1 90 ? 3.584 -7.152 -11.678 1.00 85.88 90 ASP A C 1
ATOM 696 O O . ASP A 1 90 ? 4.318 -8.071 -11.325 1.00 85.88 90 ASP A O 1
ATOM 700 N N . LEU A 1 91 ? 2.867 -6.457 -10.780 1.00 86.12 91 LEU A N 1
ATOM 701 C CA . LEU A 1 91 ? 3.007 -6.695 -9.333 1.00 86.12 91 LEU A CA 1
ATOM 702 C C . LEU A 1 91 ? 2.693 -8.133 -8.932 1.00 86.12 91 LEU A C 1
ATOM 704 O O . LEU A 1 91 ? 3.411 -8.682 -8.104 1.00 86.12 91 LEU A O 1
ATOM 708 N N . ASP A 1 92 ? 1.683 -8.744 -9.545 1.00 83.00 92 ASP A N 1
ATOM 709 C CA . ASP A 1 92 ? 1.252 -10.109 -9.217 1.00 83.00 92 ASP A CA 1
ATOM 710 C C . ASP A 1 92 ? 2.094 -11.190 -9.911 1.00 83.00 92 ASP A C 1
ATOM 712 O O . ASP A 1 92 ? 1.893 -12.380 -9.680 1.00 83.00 92 ASP A O 1
ATOM 716 N N . TYR A 1 93 ? 3.063 -10.779 -10.730 1.00 86.44 93 TYR A N 1
ATOM 717 C CA . TYR A 1 93 ? 3.920 -11.655 -11.519 1.00 86.44 93 TYR A CA 1
ATOM 718 C C . TYR A 1 93 ? 5.390 -11.373 -11.180 1.00 86.44 93 TYR A C 1
ATOM 720 O O . TYR A 1 93 ? 6.059 -10.641 -11.920 1.00 86.44 93 TYR A O 1
ATOM 728 N N . PRO A 1 94 ? 5.927 -11.917 -10.067 1.00 83.75 94 PRO A N 1
ATOM 729 C CA . PRO A 1 94 ? 7.316 -11.705 -9.655 1.00 83.75 94 PRO A CA 1
ATOM 730 C C . PR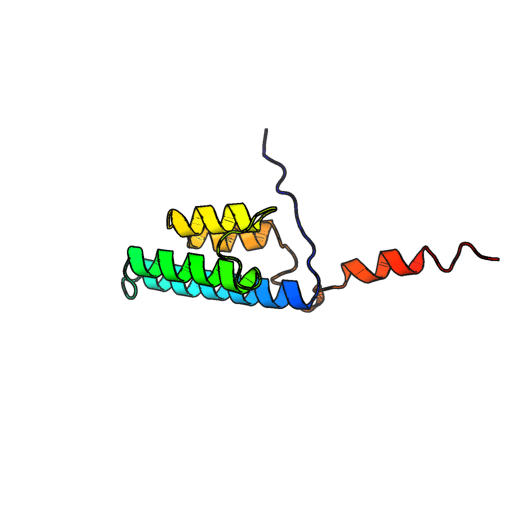O A 1 94 ? 8.332 -12.016 -10.754 1.00 83.75 94 PRO A C 1
ATOM 732 O O . PRO A 1 94 ? 9.358 -11.349 -10.877 1.00 83.75 94 PRO A O 1
ATOM 735 N N . GLU A 1 95 ? 8.026 -12.985 -11.615 1.00 83.88 95 GLU A N 1
ATOM 736 C CA . GLU A 1 95 ? 8.834 -13.332 -12.772 1.00 83.88 95 GLU A CA 1
ATOM 737 C C . GLU A 1 95 ? 8.912 -12.213 -13.817 1.00 83.88 95 GLU A C 1
ATOM 739 O O . GLU A 1 95 ? 9.786 -12.269 -14.674 1.00 83.88 95 GLU A O 1
ATOM 744 N N . ARG A 1 96 ? 8.030 -11.209 -13.802 1.00 82.06 96 ARG A N 1
ATOM 745 C CA . ARG A 1 96 ? 8.034 -10.062 -14.731 1.00 82.06 96 ARG A CA 1
ATOM 746 C C . ARG A 1 96 ? 8.776 -8.848 -14.183 1.00 82.06 96 ARG A C 1
ATOM 748 O O . ARG A 1 96 ? 9.107 -7.936 -14.943 1.00 82.06 96 ARG A O 1
ATOM 755 N N . TRP A 1 97 ? 9.104 -8.844 -12.893 1.00 86.81 97 TRP A N 1
ATOM 756 C CA . TRP A 1 97 ? 9.732 -7.704 -12.236 1.00 86.81 97 TRP A CA 1
ATOM 757 C C . TRP A 1 97 ? 11.094 -7.375 -12.862 1.00 86.81 97 TRP A C 1
ATOM 759 O O . TRP A 1 97 ? 12.007 -8.194 -12.889 1.00 86.81 97 TRP A O 1
ATOM 769 N N . GLY A 1 98 ? 11.247 -6.147 -13.369 1.00 70.25 98 GLY A N 1
ATOM 770 C CA . GLY A 1 98 ? 12.506 -5.662 -13.944 1.00 70.25 98 GLY A CA 1
ATOM 771 C C . GLY A 1 98 ? 12.828 -6.131 -15.371 1.00 70.25 98 GLY A C 1
ATOM 772 O O . GLY A 1 98 ? 13.782 -5.608 -15.948 1.00 70.25 98 GLY A O 1
ATOM 773 N N . LYS A 1 99 ? 12.024 -7.014 -15.986 1.00 69.62 99 LYS A N 1
ATOM 774 C CA . LYS A 1 99 ? 12.272 -7.528 -17.354 1.00 69.62 99 LYS A CA 1
ATOM 775 C C . LYS A 1 99 ? 12.188 -6.458 -18.452 1.00 69.62 99 LYS A C 1
ATOM 777 O O . LYS A 1 99 ? 12.793 -6.604 -19.510 1.00 69.62 99 LYS A O 1
ATOM 782 N N . HIS A 1 100 ? 11.505 -5.342 -18.198 1.00 59.41 100 HIS A N 1
ATOM 783 C CA . HIS A 1 100 ? 11.368 -4.247 -19.165 1.00 59.41 100 HIS A CA 1
ATOM 784 C C . HIS A 1 100 ? 12.632 -3.382 -19.344 1.00 59.41 100 HIS A C 1
ATOM 786 O O . HIS A 1 100 ? 12.674 -2.549 -20.250 1.00 59.41 100 HIS A O 1
ATOM 792 N N . ARG A 1 101 ? 13.682 -3.564 -18.526 1.00 52.97 101 ARG A N 1
ATOM 793 C CA . ARG A 1 101 ? 14.913 -2.754 -18.609 1.00 52.97 101 ARG A CA 1
ATOM 794 C C . ARG A 1 101 ? 15.964 -3.282 -19.592 1.00 52.97 101 ARG A C 1
ATOM 796 O O . ARG A 1 101 ? 16.810 -2.501 -20.027 1.00 52.97 101 ARG A O 1
ATOM 803 N N . ASP A 1 102 ? 15.904 -4.553 -19.983 1.00 50.03 102 ASP A N 1
ATOM 804 C CA . ASP A 1 102 ? 16.960 -5.168 -20.803 1.00 50.03 102 ASP A CA 1
ATOM 805 C C . ASP A 1 102 ? 16.918 -4.775 -22.288 1.00 50.03 102 ASP A C 1
ATOM 807 O O . ASP A 1 102 ? 17.914 -4.902 -23.004 1.00 50.03 102 ASP A O 1
ATOM 811 N N . HIS A 1 103 ? 15.805 -4.215 -22.768 1.00 47.28 103 HIS A N 1
ATOM 812 C CA . HIS A 1 103 ? 15.676 -3.857 -24.182 1.00 47.28 103 HIS A CA 1
ATOM 813 C C . HIS A 1 103 ? 16.371 -2.537 -24.560 1.00 47.28 103 HIS A C 1
ATOM 815 O O . HIS A 1 103 ? 16.807 -2.406 -25.706 1.00 47.28 103 HIS A O 1
ATOM 821 N N . SER A 1 104 ? 16.558 -1.585 -23.632 1.00 46.94 104 SER A N 1
ATOM 822 C CA . SER A 1 104 ? 17.244 -0.317 -23.954 1.00 46.94 104 SER A CA 1
ATOM 823 C C . SER A 1 104 ? 18.756 -0.474 -24.128 1.00 46.94 104 SER A C 1
ATOM 825 O O . SER A 1 104 ? 19.332 0.175 -24.994 1.00 46.94 104 SER A O 1
ATOM 827 N N . ARG A 1 105 ? 19.414 -1.377 -23.387 1.00 48.22 105 ARG A N 1
ATOM 828 C CA . ARG A 1 105 ? 20.873 -1.576 -23.512 1.00 48.22 105 ARG A CA 1
ATOM 829 C C . ARG A 1 105 ? 21.294 -2.358 -24.756 1.00 48.22 105 ARG A C 1
ATOM 831 O O . ARG A 1 105 ? 22.459 -2.309 -25.142 1.00 48.22 105 ARG A O 1
ATOM 838 N N . LYS A 1 106 ? 20.373 -3.074 -25.410 1.00 44.94 106 LYS A N 1
ATOM 839 C CA . LYS A 1 106 ? 20.700 -3.896 -26.588 1.00 44.94 106 LYS A CA 1
ATOM 840 C C . LYS A 1 106 ? 20.737 -3.101 -27.901 1.00 44.94 106 LYS A C 1
ATOM 842 O O . LYS A 1 106 ? 21.296 -3.601 -28.874 1.00 44.94 106 LYS A O 1
ATOM 847 N N . LYS A 1 107 ? 20.197 -1.873 -27.939 1.00 48.28 107 LYS A N 1
ATOM 848 C CA . LYS A 1 107 ? 20.244 -1.005 -29.133 1.00 48.28 107 LYS A CA 1
ATOM 849 C C . LYS A 1 107 ? 21.537 -0.189 -29.269 1.00 48.28 107 LYS A C 1
ATOM 851 O O . LYS A 1 107 ? 21.926 0.083 -30.396 1.00 48.28 107 LYS A O 1
ATOM 856 N N . GLU A 1 108 ? 22.252 0.116 -28.185 1.00 48.12 108 GLU A N 1
ATOM 857 C CA . GLU A 1 108 ? 23.505 0.895 -28.276 1.00 48.12 108 GLU A CA 1
ATOM 858 C C . GLU A 1 108 ? 24.725 0.077 -28.726 1.00 48.12 108 GLU A C 1
ATOM 860 O O . GLU A 1 108 ? 25.684 0.643 -29.233 1.00 48.12 108 GLU A O 1
ATOM 865 N N . ARG A 1 109 ? 24.703 -1.259 -28.625 1.00 49.91 109 ARG A N 1
ATOM 866 C CA . ARG A 1 109 ? 25.849 -2.103 -29.029 1.00 49.91 109 ARG A CA 1
ATOM 867 C C . ARG A 1 109 ? 25.860 -2.537 -30.499 1.00 49.91 109 ARG A C 1
ATOM 869 O O . ARG A 1 109 ? 26.738 -3.299 -30.885 1.00 49.91 109 ARG A O 1
ATOM 876 N N . LYS A 1 110 ? 24.900 -2.096 -31.317 1.00 46.91 110 LYS A N 1
ATOM 877 C CA . LYS A 1 110 ? 24.847 -2.428 -32.757 1.00 46.91 110 LYS A CA 1
ATOM 878 C C . LYS A 1 110 ? 25.116 -1.246 -33.696 1.00 46.91 110 LYS A C 1
ATOM 880 O O . LYS A 1 110 ? 25.066 -1.439 -34.901 1.00 46.91 110 LYS A O 1
ATOM 885 N N . ALA A 1 111 ? 25.426 -0.061 -33.170 1.00 51.38 111 ALA A N 1
ATOM 886 C CA . ALA A 1 111 ? 25.720 1.133 -33.970 1.00 51.38 111 ALA A CA 1
ATOM 887 C C . ALA A 1 111 ? 27.232 1.411 -34.116 1.00 51.38 111 ALA A C 1
ATOM 889 O O . ALA A 1 111 ? 27.642 2.556 -34.288 1.00 51.38 111 ALA A O 1
ATOM 890 N N . THR A 1 112 ? 28.079 0.386 -34.004 1.00 46.09 112 THR A N 1
ATOM 891 C CA . THR A 1 112 ? 29.523 0.526 -34.240 1.00 46.09 112 THR A CA 1
ATOM 892 C C . THR A 1 112 ? 30.068 -0.749 -34.867 1.00 46.09 112 THR A C 1
ATOM 894 O O . THR A 1 112 ? 30.648 -1.589 -34.183 1.00 46.09 112 THR A O 1
ATOM 897 N N . VAL A 1 113 ? 29.812 -0.901 -36.165 1.00 41.41 113 VAL A N 1
ATOM 898 C CA . VAL A 1 113 ? 30.704 -1.553 -37.133 1.00 41.41 113 VAL A CA 1
ATOM 899 C C . VAL A 1 113 ? 30.619 -0.729 -38.406 1.00 41.41 113 VAL A C 1
ATOM 901 O O . VAL A 1 113 ? 29.470 -0.441 -38.810 1.00 41.41 113 VAL A O 1
#

Radius of gyration: 16.71 Å; chains: 1; bounding box: 45×28×51 Å

Organism: Bifidobacterium adolescentis (NCBI:txid1680)

Secondary structure (DSSP, 8-state):
-----------HHHHHHHHHHHHHHHHHHHHHHTTSS-HHHHHHHHHHHHHHHTTS-SS--SSHHHHHHHHHHTT-HHHHHHHHHHH-TTTT-GGGTTGGGHHHHTTGGGS--

Foldseek 3Di:
DPPDQAADADALVLLVLLLVLLVQLVVLLVCPVVVVAPLVRSLVSNQQSLCVSVVNNSADPDDPSNVLNVCSNVSVSVVSSVSSCVRYVCSVPSVSHRVVPPVVVVVVVPPDD